Protein AF-A0A392U2L6-F1 (afdb_monomer_lite)

Foldseek 3Di:
DDDPPDPDDQLNVLVVVLVPDDPVCVVVSVCCVVVHDSNPDGPVNSVVSVVVVVVVVVVVVVVVVVVVVPPD

Secondary structure (DSSP, 8-state):
--STT----HHHHHHHHHHTS-GGGHHHHHHHHHHS-TTT--HHHHHHHHHHHHHHHHHHHHHHHHHHTT--

Radius of gyration: 16.24 Å; chains: 1; bounding box: 34×27×51 Å

Sequence (72 aa):
MTAQGERMEPVVIVEKILRSMTPKLNYVVCSIEESNDVTTMSIDESQSSLLIQEQMLKSQVEKEDEQALKIT

Structure (mmCIF, N/CA/C/O backbone):
data_AF-A0A392U2L6-F1
#
_entry.id   AF-A0A392U2L6-F1
#
loop_
_atom_site.group_PDB
_atom_site.id
_atom_site.type_symbol
_atom_site.label_atom_id
_atom_site.label_alt_id
_atom_site.label_comp_id
_atom_site.label_asym_id
_atom_site.label_entity_id
_atom_site.label_seq_id
_atom_site.pdbx_PDB_ins_code
_atom_site.Cartn_x
_atom_site.Cartn_y
_atom_site.Cartn_z
_atom_site.occupancy
_atom_site.B_iso_or_equiv
_atom_site.auth_seq_id
_atom_site.auth_comp_id
_atom_site.auth_asym_id
_atom_site.auth_atom_id
_atom_site.pdbx_PDB_model_num
ATOM 1 N N . MET A 1 1 ? 9.763 -11.674 -12.248 1.00 48.03 1 MET A N 1
ATOM 2 C CA . MET A 1 1 ? 8.587 -12.572 -12.284 1.00 48.03 1 MET A CA 1
ATOM 3 C C . MET A 1 1 ? 7.849 -12.291 -13.586 1.00 48.03 1 MET A C 1
ATOM 5 O O . MET A 1 1 ? 7.551 -11.134 -13.835 1.00 48.03 1 MET A O 1
ATOM 9 N N . THR A 1 2 ? 7.648 -13.284 -14.454 1.00 42.16 2 THR A N 1
ATOM 10 C CA . THR A 1 2 ? 6.961 -13.118 -15.749 1.00 42.16 2 THR A CA 1
ATOM 11 C C . THR A 1 2 ? 5.628 -13.852 -15.708 1.00 42.16 2 THR A C 1
ATOM 13 O O . THR A 1 2 ? 5.604 -15.081 -15.735 1.00 42.16 2 THR A O 1
ATOM 16 N N . ALA A 1 3 ? 4.525 -13.110 -15.644 1.00 58.16 3 ALA A N 1
ATOM 17 C CA . ALA A 1 3 ? 3.203 -13.634 -15.956 1.00 58.16 3 ALA A CA 1
ATOM 18 C C . ALA A 1 3 ? 2.924 -13.322 -17.437 1.00 58.16 3 ALA A C 1
ATOM 20 O O . ALA A 1 3 ? 2.997 -12.171 -17.850 1.00 58.16 3 ALA A O 1
ATOM 21 N N . GLN A 1 4 ? 2.677 -14.358 -18.242 1.00 60.19 4 GLN A N 1
ATOM 22 C CA . GLN A 1 4 ? 2.203 -14.281 -19.640 1.00 60.19 4 GLN A CA 1
ATOM 23 C C . GLN A 1 4 ? 3.142 -13.688 -20.715 1.00 60.19 4 GLN A C 1
ATOM 25 O O . GLN A 1 4 ? 2.710 -13.489 -21.843 1.00 60.19 4 GLN A O 1
ATOM 30 N N . GLY A 1 5 ? 4.439 -13.523 -20.444 1.00 60.56 5 GLY A N 1
ATOM 31 C CA . GLY A 1 5 ? 5.429 -13.187 -21.485 1.00 60.56 5 GLY A CA 1
ATOM 32 C C . GLY A 1 5 ? 5.628 -11.690 -21.741 1.00 60.56 5 GLY A C 1
ATOM 33 O O . GLY A 1 5 ? 6.513 -11.324 -22.509 1.00 60.56 5 GLY A O 1
ATOM 34 N N . GLU A 1 6 ? 4.900 -10.824 -21.036 1.00 60.56 6 GLU A N 1
ATOM 35 C CA . GLU A 1 6 ? 5.223 -9.401 -20.945 1.00 60.56 6 GLU A CA 1
ATOM 36 C C . GLU A 1 6 ? 6.119 -9.147 -19.731 1.00 60.56 6 GLU A C 1
ATOM 38 O O . GLU A 1 6 ? 5.843 -9.572 -18.603 1.00 60.56 6 GLU A O 1
ATOM 43 N N . ARG A 1 7 ? 7.232 -8.451 -19.964 1.00 66.81 7 ARG A N 1
ATOM 44 C CA . ARG A 1 7 ? 8.091 -7.951 -18.895 1.00 66.81 7 ARG A CA 1
ATOM 45 C C . ARG A 1 7 ? 7.369 -6.764 -18.259 1.00 66.81 7 ARG A C 1
ATOM 47 O O . ARG A 1 7 ? 7.481 -5.641 -18.735 1.00 66.81 7 ARG A O 1
ATOM 54 N N . MET A 1 8 ? 6.565 -7.036 -17.232 1.00 73.38 8 MET A N 1
ATOM 55 C CA . MET A 1 8 ? 5.938 -5.972 -16.453 1.00 73.38 8 MET A CA 1
ATOM 56 C C . MET A 1 8 ? 7.012 -5.266 -15.638 1.00 73.38 8 MET A C 1
ATOM 58 O O . MET A 1 8 ? 7.662 -5.876 -14.786 1.00 73.38 8 MET A O 1
ATOM 62 N N . GLU A 1 9 ? 7.196 -3.983 -15.926 1.00 84.31 9 GLU A N 1
ATOM 63 C CA . GLU A 1 9 ? 8.085 -3.138 -15.146 1.00 84.31 9 GLU A CA 1
ATOM 64 C C . GLU A 1 9 ? 7.515 -2.968 -13.725 1.00 84.31 9 GLU A C 1
ATOM 66 O O . GLU A 1 9 ? 6.291 -2.890 -13.563 1.00 84.31 9 GLU A O 1
ATOM 71 N N . PRO A 1 10 ? 8.370 -2.909 -12.688 1.00 80.38 10 PRO A N 1
ATOM 72 C CA . PRO A 1 10 ? 7.936 -2.824 -11.292 1.00 80.38 10 PRO A CA 1
ATOM 73 C C . PRO A 1 10 ? 6.945 -1.688 -11.029 1.00 80.38 10 PRO A C 1
ATOM 75 O O . PRO A 1 10 ? 5.968 -1.890 -10.315 1.00 80.38 10 PRO A O 1
ATOM 78 N N . VAL A 1 11 ? 7.137 -0.541 -11.687 1.00 82.56 11 VAL A N 1
ATOM 79 C CA . VAL A 1 11 ? 6.229 0.612 -11.611 1.00 82.56 11 VAL A CA 1
ATOM 80 C C . VAL A 1 11 ? 4.797 0.254 -12.010 1.00 82.56 11 VAL A C 1
ATOM 82 O O . VAL A 1 11 ? 3.862 0.544 -11.272 1.00 82.56 11 VAL A O 1
ATOM 85 N N . VAL A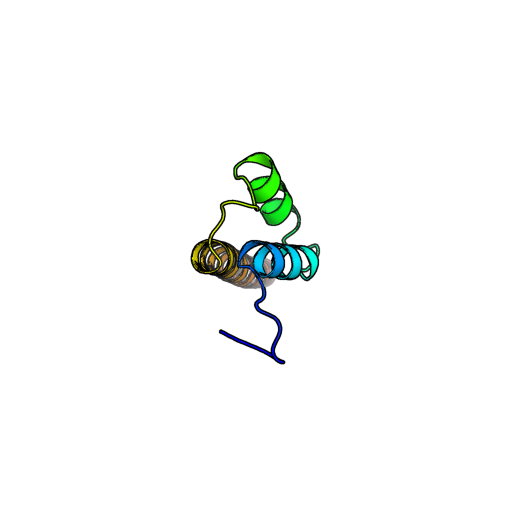 1 12 ? 4.615 -0.488 -13.107 1.00 84.31 12 VAL A N 1
ATOM 86 C CA . VAL A 1 12 ? 3.286 -0.878 -13.605 1.00 84.31 12 VAL A CA 1
ATOM 87 C C . VAL A 1 12 ? 2.589 -1.811 -12.615 1.00 84.31 12 VAL A C 1
ATOM 89 O O . VAL A 1 12 ? 1.362 -1.810 -12.497 1.00 84.31 12 VAL A O 1
ATOM 92 N N . ILE A 1 13 ? 3.366 -2.628 -11.901 1.00 84.94 13 ILE A N 1
ATOM 93 C CA . ILE A 1 13 ? 2.852 -3.531 -10.871 1.00 84.94 13 ILE A CA 1
ATOM 94 C C . ILE A 1 13 ? 2.392 -2.717 -9.659 1.00 84.94 13 ILE A C 1
ATOM 96 O O . ILE A 1 13 ? 1.264 -2.913 -9.209 1.00 84.94 13 ILE A O 1
ATOM 100 N N . VAL A 1 14 ? 3.207 -1.774 -9.179 1.00 83.12 14 VAL A N 1
ATOM 101 C CA . VAL A 1 14 ? 2.853 -0.898 -8.049 1.00 83.12 14 VAL A CA 1
ATOM 102 C C . VAL A 1 14 ? 1.623 -0.047 -8.380 1.00 83.12 14 VAL A C 1
ATOM 104 O O . VAL A 1 14 ? 0.678 -0.018 -7.598 1.00 83.12 14 VAL A O 1
ATOM 107 N N . GLU A 1 15 ? 1.544 0.541 -9.575 1.00 8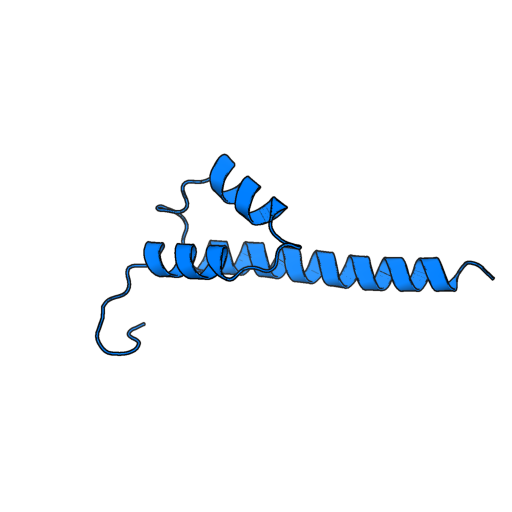3.69 15 GLU A N 1
ATOM 108 C CA . GLU A 1 15 ? 0.365 1.299 -10.017 1.00 83.69 15 GLU A CA 1
ATOM 109 C C . GLU A 1 15 ? -0.908 0.443 -10.073 1.00 83.69 15 GLU A C 1
ATOM 111 O O . GLU A 1 15 ? -2.006 0.903 -9.753 1.00 83.69 15 GLU A O 1
ATOM 116 N N . LYS A 1 16 ? -0.799 -0.820 -10.503 1.00 86.50 16 LYS A N 1
ATOM 117 C CA . LYS A 1 16 ? -1.936 -1.751 -10.494 1.00 86.50 16 LYS A CA 1
ATOM 118 C C . LYS A 1 16 ? -2.356 -2.119 -9.074 1.00 86.50 16 LYS A C 1
ATOM 120 O O . LYS A 1 16 ? -3.558 -2.230 -8.836 1.00 86.50 16 LYS A O 1
ATOM 125 N N . ILE A 1 17 ? -1.405 -2.293 -8.156 1.00 83.69 17 ILE A N 1
ATOM 126 C CA . ILE A 1 17 ? -1.678 -2.565 -6.739 1.00 83.69 17 ILE A CA 1
ATOM 127 C C . ILE A 1 17 ? -2.412 -1.374 -6.122 1.00 83.69 17 ILE A C 1
ATOM 129 O O . ILE A 1 17 ? -3.513 -1.558 -5.609 1.00 83.69 17 ILE A O 1
ATOM 133 N N . LEU A 1 18 ? -1.861 -0.162 -6.255 1.00 81.50 18 LEU A N 1
ATOM 134 C CA . LEU A 1 18 ? -2.450 1.061 -5.704 1.00 81.50 18 LEU A CA 1
ATOM 135 C C . LEU A 1 18 ? -3.865 1.310 -6.252 1.00 81.50 18 LEU A C 1
ATOM 137 O O . LEU A 1 18 ? -4.794 1.565 -5.492 1.00 81.50 18 LEU A O 1
ATOM 141 N N . ARG A 1 19 ? -4.072 1.124 -7.561 1.00 84.00 19 ARG A N 1
ATOM 142 C CA . ARG A 1 19 ? -5.395 1.240 -8.200 1.00 84.00 19 ARG A CA 1
ATOM 143 C C . ARG A 1 19 ? -6.400 0.173 -7.761 1.00 84.00 19 ARG A C 1
ATOM 145 O O . ARG A 1 19 ? -7.599 0.425 -7.798 1.00 84.00 19 ARG A O 1
ATOM 152 N N . SER A 1 20 ? -5.935 -1.024 -7.406 1.00 83.62 20 SER A N 1
ATOM 153 C CA . SER A 1 20 ? -6.805 -2.124 -6.962 1.00 83.62 20 SER A CA 1
ATOM 154 C C . SER A 1 20 ? -7.131 -2.049 -5.469 1.00 83.62 20 SER A C 1
ATOM 156 O O . SER A 1 20 ? -7.844 -2.912 -4.957 1.00 83.62 20 SER A O 1
ATOM 158 N N . MET A 1 21 ? -6.606 -1.048 -4.756 1.00 80.75 21 MET A N 1
ATOM 159 C CA . MET A 1 21 ? -6.844 -0.886 -3.329 1.00 80.75 21 MET A CA 1
ATOM 160 C C . MET A 1 21 ? -8.278 -0.483 -3.015 1.00 80.75 21 MET A C 1
ATOM 162 O O . MET A 1 21 ? -8.932 0.278 -3.726 1.00 80.75 21 MET A O 1
ATOM 166 N N . THR A 1 22 ? -8.749 -0.965 -1.871 1.00 76.56 22 THR A N 1
ATOM 167 C CA . THR A 1 22 ? -10.054 -0.617 -1.315 1.00 76.56 22 THR A CA 1
ATOM 168 C C . THR A 1 22 ? -10.066 0.849 -0.850 1.00 76.56 22 THR A C 1
ATOM 170 O O . THR A 1 22 ? -9.084 1.288 -0.249 1.00 76.56 22 THR A O 1
ATOM 173 N N . PRO A 1 23 ? -11.189 1.590 -0.966 1.00 77.38 23 PRO A N 1
ATOM 174 C CA . PRO A 1 23 ? -11.292 2.989 -0.517 1.00 77.38 23 PRO A CA 1
ATOM 175 C C . PRO A 1 23 ? -10.930 3.240 0.956 1.00 77.38 23 PRO A C 1
ATOM 177 O O . PRO A 1 23 ? -10.626 4.362 1.342 1.00 77.38 23 PRO A O 1
ATOM 180 N N . LYS A 1 24 ? -10.929 2.201 1.800 1.00 75.56 24 LYS A N 1
ATOM 181 C CA . LYS A 1 24 ? -10.463 2.288 3.195 1.00 75.56 24 LYS A CA 1
ATOM 182 C C . LYS A 1 24 ? -8.975 2.638 3.319 1.00 75.56 24 LYS A C 1
ATOM 184 O O . LYS A 1 24 ? -8.560 3.139 4.355 1.00 75.56 24 LYS A O 1
ATOM 189 N N . LEU A 1 25 ? -8.191 2.386 2.273 1.00 75.88 25 LEU A N 1
ATOM 190 C CA . LEU A 1 25 ? -6.755 2.658 2.209 1.00 75.88 25 LEU A CA 1
ATOM 191 C C . LEU A 1 25 ? -6.434 3.887 1.350 1.00 75.88 25 LEU A C 1
ATOM 193 O O . LEU A 1 25 ? -5.268 4.165 1.097 1.00 75.88 25 LEU A O 1
ATOM 197 N N . ASN A 1 26 ? -7.446 4.662 0.941 1.00 79.56 26 ASN A N 1
ATOM 198 C CA . ASN A 1 26 ? -7.253 5.827 0.073 1.00 79.56 26 ASN A CA 1
ATOM 199 C C . ASN A 1 26 ? -6.317 6.869 0.705 1.00 79.56 26 ASN A C 1
ATOM 201 O O . ASN A 1 26 ? -5.517 7.475 0.008 1.00 79.56 26 ASN A O 1
ATOM 205 N N . TYR A 1 27 ? -6.354 7.018 2.035 1.00 81.44 27 TYR A N 1
ATOM 206 C CA . TYR A 1 27 ? -5.420 7.881 2.767 1.00 81.44 27 TYR A CA 1
ATOM 207 C C . TYR A 1 27 ? -3.956 7.460 2.575 1.00 81.44 27 TYR A C 1
ATOM 209 O O . TYR A 1 27 ? -3.077 8.305 2.435 1.00 81.44 27 TYR A O 1
ATOM 217 N N . VAL A 1 28 ? -3.699 6.152 2.538 1.00 76.38 28 VAL A N 1
ATOM 218 C CA . VAL A 1 28 ? -2.362 5.584 2.339 1.00 76.38 28 VAL A CA 1
ATOM 219 C C . VAL A 1 28 ? -1.917 5.803 0.902 1.00 76.38 28 VAL A C 1
ATOM 221 O O . VAL A 1 28 ? -0.787 6.218 0.686 1.00 76.38 28 VAL A O 1
ATOM 224 N N . VAL A 1 29 ? -2.811 5.582 -0.066 1.00 79.44 29 VAL A N 1
ATOM 225 C CA . VAL A 1 29 ? -2.537 5.845 -1.485 1.00 79.44 29 VAL A CA 1
ATOM 226 C C . VAL A 1 29 ? -2.192 7.321 -1.696 1.00 79.44 29 VAL A C 1
ATOM 228 O O . VAL A 1 29 ? -1.117 7.595 -2.217 1.00 79.44 29 VAL A O 1
ATOM 231 N N . CYS A 1 30 ? -3.003 8.256 -1.184 1.00 81.56 30 CYS A N 1
ATOM 232 C CA . CYS A 1 30 ? -2.703 9.689 -1.264 1.00 81.56 30 CYS A CA 1
ATOM 233 C C . CYS A 1 30 ? -1.387 10.042 -0.561 1.00 81.56 30 CYS A C 1
ATOM 235 O O . CYS A 1 30 ? -0.564 10.742 -1.131 1.00 81.56 30 CYS A O 1
ATOM 237 N N . SER A 1 31 ? -1.134 9.498 0.635 1.00 81.19 31 SER A N 1
ATOM 238 C CA . SER A 1 31 ? 0.125 9.745 1.354 1.00 81.19 31 SER A CA 1
ATOM 239 C C . SER A 1 31 ? 1.342 9.226 0.588 1.00 81.19 31 SER A C 1
ATOM 241 O O . SER A 1 31 ? 2.397 9.852 0.625 1.00 81.19 31 SER A O 1
ATOM 243 N N . ILE A 1 32 ? 1.214 8.090 -0.105 1.00 78.06 32 ILE A N 1
ATOM 244 C CA . ILE A 1 32 ? 2.269 7.556 -0.968 1.00 78.06 32 ILE A CA 1
ATOM 245 C C . ILE A 1 32 ? 2.456 8.476 -2.172 1.00 78.06 32 ILE A C 1
ATOM 247 O O . ILE A 1 32 ? 3.587 8.855 -2.423 1.00 78.06 32 ILE A O 1
ATOM 251 N N . GLU A 1 33 ? 1.386 8.876 -2.864 1.00 79.38 33 GLU A N 1
ATOM 252 C CA . GLU A 1 33 ? 1.454 9.795 -4.012 1.00 79.38 33 GLU A CA 1
ATOM 253 C C . GLU A 1 33 ? 2.024 11.177 -3.644 1.00 79.38 33 GLU A C 1
ATOM 255 O O . GLU A 1 33 ? 2.722 11.788 -4.449 1.00 79.38 33 GLU A O 1
ATOM 260 N N . GLU A 1 34 ? 1.747 11.671 -2.435 1.00 81.38 34 GLU A N 1
ATOM 261 C CA . GLU A 1 34 ? 2.221 12.970 -1.946 1.00 81.38 34 GLU A CA 1
ATOM 262 C C . GLU A 1 34 ? 3.650 12.917 -1.386 1.00 81.38 34 GLU A C 1
ATOM 264 O O . GLU A 1 34 ? 4.402 13.880 -1.534 1.00 81.38 34 GLU A O 1
ATOM 269 N N . SER A 1 35 ? 4.031 11.823 -0.716 1.00 73.81 35 SER A N 1
ATOM 270 C CA . SER A 1 35 ? 5.320 11.709 -0.018 1.00 73.81 35 SER A CA 1
ATOM 271 C C . SER A 1 35 ? 6.401 10.985 -0.819 1.00 73.81 35 SER A C 1
ATOM 273 O O . SER A 1 35 ? 7.574 11.137 -0.479 1.00 73.81 35 SER A O 1
ATOM 275 N N . ASN A 1 36 ? 6.042 10.174 -1.817 1.00 74.25 36 ASN A N 1
ATOM 276 C CA . ASN A 1 36 ? 6.975 9.320 -2.545 1.00 74.25 36 ASN A CA 1
ATOM 277 C C . ASN A 1 36 ? 6.615 9.230 -4.037 1.00 74.25 36 ASN A 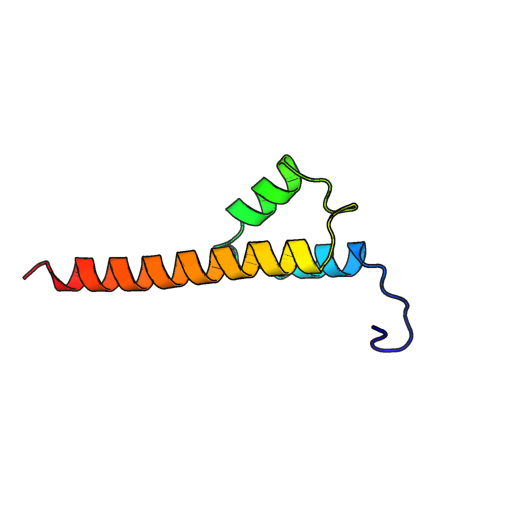C 1
ATOM 279 O O . ASN A 1 36 ? 5.462 9.063 -4.425 1.00 74.25 36 ASN A O 1
ATOM 283 N N . ASP A 1 37 ? 7.624 9.221 -4.904 1.00 77.19 37 ASP A N 1
ATOM 284 C CA . ASP A 1 37 ? 7.405 8.904 -6.313 1.00 77.19 37 ASP A CA 1
ATOM 285 C C . ASP A 1 37 ? 7.069 7.412 -6.467 1.00 77.19 37 ASP A C 1
ATOM 287 O O . ASP A 1 37 ? 7.949 6.551 -6.369 1.00 77.19 37 ASP A O 1
ATOM 291 N N . VAL A 1 38 ? 5.804 7.094 -6.774 1.00 74.06 38 VAL A N 1
ATOM 292 C CA . VAL A 1 38 ? 5.311 5.728 -7.075 1.00 74.06 38 VAL A CA 1
ATOM 293 C C . VAL A 1 38 ? 6.155 5.041 -8.158 1.00 74.06 38 VAL A C 1
ATOM 295 O O . VAL A 1 38 ? 6.313 3.823 -8.164 1.00 74.06 38 VAL A O 1
ATOM 298 N N . THR A 1 39 ? 6.754 5.834 -9.048 1.00 71.50 39 THR A N 1
ATOM 299 C CA . THR A 1 39 ? 7.649 5.379 -10.122 1.00 71.50 39 THR A CA 1
ATOM 300 C C . THR A 1 39 ? 8.995 4.849 -9.624 1.00 71.50 39 THR A C 1
ATOM 302 O O . THR A 1 39 ? 9.632 4.053 -10.313 1.00 71.50 39 THR A O 1
ATOM 305 N N . THR A 1 40 ? 9.413 5.259 -8.427 1.00 78.25 40 THR A N 1
ATOM 306 C CA . THR A 1 40 ? 10.660 4.837 -7.768 1.00 78.25 40 THR A CA 1
ATOM 307 C C . THR A 1 40 ? 10.425 3.815 -6.658 1.00 78.25 40 THR A C 1
ATOM 309 O O . THR A 1 40 ? 11.365 3.150 -6.220 1.00 78.25 40 THR A O 1
ATOM 312 N N . MET A 1 41 ? 9.171 3.662 -6.226 1.00 81.56 41 MET A N 1
ATOM 313 C CA . MET A 1 41 ? 8.788 2.757 -5.152 1.00 81.56 41 MET A CA 1
ATOM 314 C C . MET A 1 4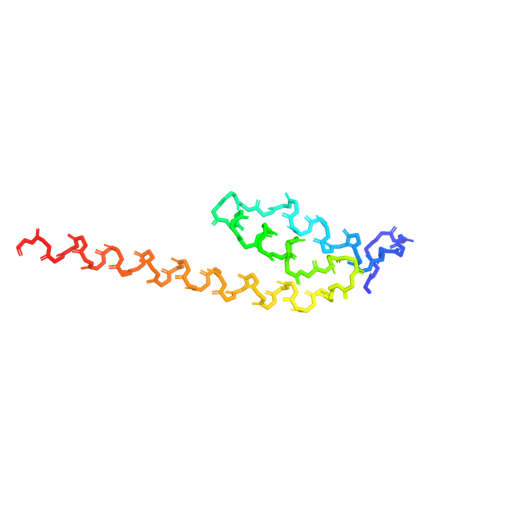1 ? 8.967 1.296 -5.577 1.00 81.56 41 MET A C 1
ATOM 316 O O . MET A 1 41 ? 8.499 0.860 -6.632 1.00 81.56 41 MET A O 1
ATOM 320 N N . SER A 1 42 ? 9.626 0.510 -4.726 1.00 83.00 42 SER A N 1
ATOM 321 C CA . SER A 1 42 ? 9.760 -0.929 -4.948 1.00 83.00 42 SER A CA 1
ATOM 322 C C . SER A 1 42 ? 8.487 -1.681 -4.558 1.00 83.00 42 SER A C 1
ATOM 324 O O . SER A 1 42 ? 7.751 -1.280 -3.657 1.00 83.00 42 SER A O 1
ATOM 326 N N . ILE A 1 43 ? 8.257 -2.827 -5.206 1.00 83.75 43 ILE A N 1
ATOM 327 C CA . ILE A 1 43 ? 7.103 -3.698 -4.920 1.00 83.75 43 ILE A CA 1
ATOM 328 C C . ILE A 1 43 ? 7.086 -4.110 -3.441 1.00 83.75 43 ILE A C 1
ATOM 330 O O . ILE A 1 43 ? 6.027 -4.102 -2.823 1.00 83.75 43 ILE A O 1
ATOM 334 N N . ASP A 1 44 ? 8.254 -4.426 -2.879 1.00 84.00 44 ASP A N 1
ATOM 335 C CA . ASP A 1 44 ? 8.397 -4.871 -1.488 1.00 84.00 44 ASP A CA 1
ATOM 336 C C . ASP A 1 44 ? 7.987 -3.777 -0.489 1.00 84.00 44 ASP A C 1
ATOM 338 O O . ASP A 1 44 ? 7.229 -4.031 0.445 1.00 84.00 44 ASP A O 1
ATOM 342 N N . GLU A 1 45 ? 8.381 -2.526 -0.746 1.00 82.75 45 GLU A N 1
ATOM 343 C CA . GLU A 1 45 ? 7.975 -1.386 0.082 1.00 82.75 45 GLU A CA 1
ATOM 344 C C . GLU A 1 45 ? 6.471 -1.130 0.001 1.00 82.75 45 GLU A C 1
ATOM 346 O O . GLU A 1 45 ? 5.828 -0.876 1.022 1.00 82.75 45 GLU A O 1
ATOM 351 N N . SER A 1 46 ? 5.895 -1.234 -1.203 1.00 81.31 46 SER A N 1
ATOM 352 C CA . SER A 1 46 ? 4.451 -1.096 -1.393 1.00 81.31 46 SER A CA 1
ATOM 353 C C . SER A 1 46 ? 3.716 -2.182 -0.610 1.00 81.31 46 SER A C 1
ATOM 355 O O . SER A 1 46 ? 2.861 -1.873 0.213 1.00 81.31 46 SER A O 1
ATOM 357 N N . GLN A 1 47 ? 4.111 -3.448 -0.758 1.00 82.44 47 GLN A N 1
ATOM 358 C CA . GLN A 1 47 ? 3.501 -4.562 -0.031 1.00 82.44 47 GLN A CA 1
ATOM 359 C C . GLN A 1 47 ? 3.655 -4.441 1.490 1.00 82.44 47 GLN A C 1
ATOM 361 O O . GLN A 1 47 ? 2.692 -4.691 2.213 1.00 82.44 47 GLN A O 1
ATOM 366 N N . SER A 1 48 ? 4.826 -4.024 1.977 1.00 84.69 48 SER A N 1
ATOM 367 C CA . SER A 1 48 ? 5.092 -3.841 3.407 1.00 84.69 48 SER A CA 1
ATOM 368 C C . SER A 1 48 ? 4.209 -2.747 4.019 1.00 84.69 48 SER A C 1
ATOM 370 O O . SER A 1 48 ? 3.547 -2.979 5.033 1.00 84.69 48 SER A O 1
ATOM 372 N N . SER A 1 49 ? 4.113 -1.584 3.364 1.00 82.00 49 SER A N 1
ATOM 373 C CA . SER A 1 49 ? 3.252 -0.479 3.811 1.00 82.00 49 SER A CA 1
ATOM 374 C C . SER A 1 49 ? 1.782 -0.900 3.887 1.00 82.00 49 SER A C 1
ATOM 376 O O . SER A 1 49 ? 1.099 -0.656 4.886 1.00 82.00 49 SER A O 1
ATOM 378 N N . LEU A 1 50 ? 1.305 -1.610 2.861 1.00 82.75 50 LEU A N 1
ATOM 379 C CA . LEU A 1 50 ? -0.075 -2.083 2.800 1.00 82.75 50 LEU A CA 1
ATOM 380 C C . LEU A 1 50 ? -0.382 -3.134 3.864 1.00 82.75 50 LEU A C 1
ATOM 382 O O . LEU A 1 50 ? -1.416 -3.039 4.522 1.00 82.75 50 LEU A O 1
ATOM 386 N N . LEU A 1 51 ? 0.536 -4.070 4.105 1.00 84.44 51 LEU A N 1
ATOM 387 C CA . LEU A 1 51 ? 0.374 -5.088 5.139 1.00 84.44 51 LEU A CA 1
ATOM 388 C C . LEU A 1 51 ? 0.251 -4.467 6.538 1.00 84.44 51 LEU A C 1
ATOM 390 O O . LEU A 1 51 ? -0.604 -4.876 7.325 1.00 84.44 51 LEU A O 1
ATOM 394 N N . ILE A 1 52 ? 1.078 -3.464 6.847 1.00 83.88 52 ILE A N 1
ATOM 395 C CA . ILE A 1 52 ? 1.022 -2.751 8.131 1.00 83.88 52 ILE A CA 1
ATOM 396 C C . ILE A 1 52 ? -0.332 -2.052 8.289 1.00 83.88 52 ILE A C 1
ATOM 398 O O . ILE A 1 52 ? -0.940 -2.106 9.357 1.00 83.88 52 ILE A O 1
ATOM 402 N N . GLN A 1 53 ? -0.830 -1.423 7.225 1.00 79.94 53 GLN A N 1
ATOM 403 C CA . GLN A 1 53 ? -2.118 -0.730 7.237 1.00 79.94 53 GLN A CA 1
ATOM 404 C C . GLN A 1 53 ? -3.296 -1.694 7.398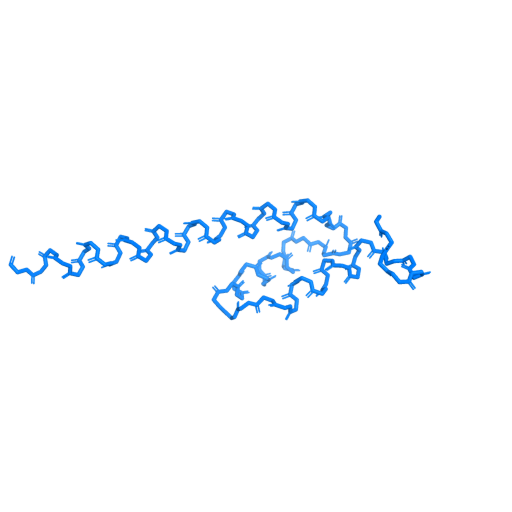 1.00 79.94 53 GLN A C 1
ATOM 406 O O . GLN A 1 53 ? -4.207 -1.420 8.178 1.00 79.94 53 GLN A O 1
ATOM 411 N N . GLU A 1 54 ? -3.266 -2.853 6.739 1.00 82.12 54 GLU A N 1
ATOM 412 C CA . GLU A 1 54 ? -4.265 -3.905 6.940 1.00 82.12 54 GLU A CA 1
ATOM 413 C C . GLU A 1 54 ? -4.257 -4.433 8.378 1.00 82.12 54 GLU A C 1
ATOM 415 O O . GLU A 1 54 ? -5.321 -4.579 8.980 1.00 82.12 54 GLU A O 1
ATOM 420 N N . GLN A 1 55 ? -3.077 -4.676 8.958 1.00 82.31 55 GLN A N 1
ATOM 421 C CA . GLN A 1 55 ? -2.958 -5.106 10.354 1.00 82.31 55 GLN A CA 1
ATOM 422 C C . GLN A 1 55 ? -3.484 -4.049 11.326 1.00 82.31 55 GLN A C 1
ATOM 424 O O . GLN A 1 55 ? -4.248 -4.379 12.232 1.00 82.31 55 GLN A O 1
ATOM 429 N N . MET A 1 56 ? -3.129 -2.782 11.110 1.00 81.00 56 MET A N 1
ATOM 430 C CA . MET A 1 56 ? -3.625 -1.651 11.893 1.00 81.00 56 MET A CA 1
ATOM 431 C C . MET A 1 56 ? -5.148 -1.554 11.821 1.00 81.00 56 MET A C 1
ATOM 433 O O . MET A 1 56 ? -5.800 -1.502 12.859 1.00 81.00 56 MET A O 1
ATOM 437 N N . LEU A 1 57 ? -5.727 -1.580 10.618 1.00 78.31 57 LEU A N 1
ATOM 438 C CA . LEU A 1 57 ? -7.178 -1.556 10.430 1.00 78.31 57 LEU A CA 1
ATOM 439 C C . LEU A 1 57 ? -7.852 -2.735 11.128 1.00 78.31 57 LEU A C 1
ATOM 441 O O . LEU A 1 57 ? -8.856 -2.543 11.803 1.00 78.31 57 LEU A O 1
ATOM 445 N N . LYS A 1 58 ? -7.292 -3.941 11.010 1.00 77.44 58 LYS A N 1
ATOM 446 C CA . LYS A 1 58 ? -7.846 -5.138 11.644 1.00 77.44 58 LYS A CA 1
ATOM 447 C C . LYS A 1 58 ? -7.816 -5.032 13.171 1.00 77.44 58 LYS A C 1
ATOM 449 O O . LYS A 1 58 ? -8.841 -5.237 13.808 1.00 77.44 58 LYS A O 1
ATOM 454 N N . SER A 1 59 ? -6.693 -4.589 13.737 1.00 75.38 59 SER A N 1
ATOM 455 C CA . SER A 1 59 ? -6.572 -4.323 15.173 1.00 75.38 59 SER A CA 1
ATOM 456 C C . SER A 1 59 ? -7.456 -3.171 15.655 1.00 75.38 59 SER A C 1
ATOM 458 O O . SER A 1 59 ? -7.879 -3.188 16.806 1.00 75.38 59 SER A O 1
ATOM 460 N N . GLN A 1 60 ? -7.729 -2.159 14.827 1.00 68.00 60 GLN A N 1
ATOM 461 C CA . GLN A 1 60 ? -8.673 -1.095 15.179 1.00 68.00 60 GLN A CA 1
ATOM 462 C C . GLN A 1 60 ? -10.115 -1.591 15.165 1.00 68.00 60 GLN A C 1
ATOM 464 O O . GLN A 1 60 ? -10.827 -1.324 16.121 1.00 68.00 60 GLN A O 1
ATOM 469 N N . VAL A 1 61 ? -10.508 -2.390 14.170 1.00 64.31 61 VAL A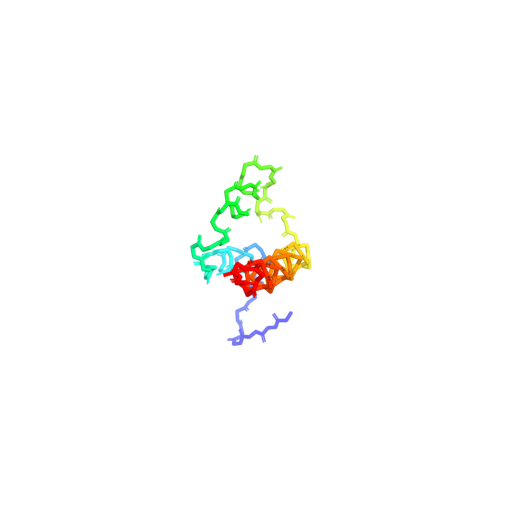 N 1
ATOM 470 C CA . VAL A 1 61 ? -11.832 -3.029 14.134 1.00 64.31 61 VAL A CA 1
ATOM 471 C C . VAL A 1 61 ? -12.025 -3.942 15.347 1.00 64.31 61 VAL A C 1
ATOM 473 O O . VAL A 1 61 ? -13.052 -3.859 16.005 1.00 64.31 61 VAL A O 1
ATOM 476 N N . GLU A 1 62 ? -11.022 -4.749 15.709 1.00 60.56 62 GLU A N 1
ATOM 477 C CA . GLU A 1 62 ? -11.076 -5.587 16.918 1.00 60.56 62 GLU A CA 1
ATOM 478 C C . GLU A 1 62 ? -11.194 -4.749 18.204 1.00 60.56 62 GLU A C 1
ATOM 480 O O . GLU A 1 62 ? -11.924 -5.119 19.122 1.00 60.56 62 GLU A O 1
ATOM 485 N N . LYS A 1 63 ? -10.530 -3.587 18.271 1.00 58.59 63 LYS A N 1
ATOM 486 C CA . LYS A 1 63 ? -10.641 -2.659 19.409 1.00 58.59 63 LYS A CA 1
ATOM 487 C C . LYS A 1 63 ? -11.970 -1.901 19.447 1.00 58.59 63 LYS A C 1
ATOM 489 O O . LYS A 1 63 ? -12.455 -1.624 20.542 1.00 58.59 63 LYS A O 1
ATOM 494 N N . GLU A 1 64 ? -12.544 -1.555 18.298 1.00 57.25 64 GLU A N 1
ATOM 495 C CA . GLU A 1 64 ? -13.871 -0.939 18.192 1.00 57.25 64 GLU A CA 1
ATOM 496 C C . GLU A 1 64 ? -14.964 -1.923 18.626 1.00 57.25 64 GLU A C 1
ATOM 498 O O . GLU A 1 64 ? -15.841 -1.539 19.399 1.00 57.25 64 GLU A O 1
ATOM 503 N N . ASP A 1 65 ? -14.870 -3.198 18.233 1.00 55.78 65 ASP A N 1
ATOM 504 C CA . ASP A 1 65 ? -15.770 -4.260 18.705 1.00 55.78 65 ASP A CA 1
ATOM 505 C C . ASP A 1 65 ? -15.636 -4.479 20.224 1.00 55.78 65 ASP A C 1
ATOM 507 O O . ASP A 1 65 ? -16.636 -4.581 20.936 1.00 55.78 65 ASP A O 1
ATOM 511 N N . GLU A 1 66 ? -14.411 -4.470 20.765 1.00 54.66 66 GLU A N 1
ATOM 512 C CA . GLU A 1 66 ? -14.186 -4.638 22.207 1.00 54.66 66 GLU A CA 1
ATOM 513 C C . GLU A 1 66 ? -14.642 -3.415 23.032 1.00 54.66 66 GLU A C 1
ATOM 515 O O . GLU A 1 66 ? -15.104 -3.566 24.167 1.00 54.66 66 GLU A O 1
ATOM 520 N N . GLN A 1 67 ? -14.566 -2.198 22.477 1.00 52.59 67 GLN A N 1
ATOM 521 C CA . GLN A 1 67 ? -15.142 -0.999 23.099 1.00 52.59 67 GLN A CA 1
ATOM 522 C C . GLN A 1 67 ? -16.670 -0.957 22.993 1.00 52.59 67 GLN A C 1
ATOM 524 O O . GLN A 1 67 ? -17.314 -0.548 23.959 1.00 52.59 67 GLN A O 1
ATOM 529 N N . ALA A 1 68 ? -17.262 -1.418 21.888 1.00 49.75 68 ALA A N 1
ATOM 530 C CA . ALA A 1 68 ? -18.712 -1.540 21.745 1.00 49.75 68 ALA A CA 1
ATOM 531 C C . ALA A 1 68 ? -19.302 -2.579 22.717 1.00 49.75 68 ALA A C 1
ATOM 533 O O . ALA A 1 68 ? -20.384 -2.367 23.264 1.00 49.75 68 ALA A O 1
ATOM 534 N N . LEU A 1 69 ? -18.565 -3.658 23.007 1.00 50.72 69 LEU A N 1
ATOM 535 C CA . LEU A 1 69 ? -18.974 -4.702 23.953 1.00 50.72 69 LEU A CA 1
ATOM 536 C C . LEU A 1 69 ? -18.819 -4.300 25.437 1.00 50.72 69 LEU A C 1
ATOM 538 O O . LEU A 1 69 ? -19.345 -4.987 26.309 1.00 50.72 69 LEU A O 1
ATOM 542 N N . LYS A 1 70 ? -18.120 -3.195 25.748 1.00 45.81 70 LYS A N 1
ATOM 543 C CA . LYS A 1 70 ? -17.953 -2.673 27.124 1.00 45.81 70 LYS A CA 1
ATOM 544 C C . LYS A 1 70 ? -18.984 -1.619 27.534 1.00 45.81 70 LYS A C 1
ATOM 546 O O . LYS A 1 70 ? -18.910 -1.108 28.649 1.00 45.81 70 LYS A O 1
ATOM 551 N N . ILE A 1 71 ? -19.948 -1.301 26.671 1.00 44.50 71 ILE A N 1
ATOM 552 C CA . ILE A 1 71 ? -21.072 -0.414 26.995 1.00 44.50 71 ILE A CA 1
ATOM 553 C C . ILE A 1 71 ? -22.273 -1.259 27.458 1.00 44.50 71 ILE A C 1
ATOM 555 O O . ILE A 1 71 ? -23.305 -1.298 26.796 1.00 44.50 71 ILE A O 1
ATOM 559 N N . THR A 1 72 ? -22.152 -2.000 28.562 1.00 39.50 72 THR A N 1
ATOM 560 C CA . THR A 1 72 ? -23.290 -2.584 29.307 1.00 39.50 72 THR A CA 1
ATOM 561 C C . THR A 1 72 ? -22.901 -2.784 30.764 1.00 39.50 72 THR A C 1
ATOM 563 O O . THR A 1 72 ? -21.786 -3.296 31.008 1.00 39.50 72 THR A O 1
#

Organism: NCBI:txid97028

pLDDT: mean 73.35, std 12.52, range [39.5, 86.5]